Protein AF-R9JWC6-F1 (afdb_monomer)

Secondary structure (DSSP, 8-state):
-HHHHHHHHHHHHHHHTTS----HHHHHHHHHHHHHHHHHHHHT-TTHHHHHHHHHHHHHHHHT-S-HHHHHHHHHHHHHHHHHHHHHHHHHHHHHHTTTTEEEEE-TTSPEEEEESS--EEEEE-TTT--EEEEE-

Foldseek 3Di:
DVVVVVVVVVVVVVLLPLFQAADPVLVVLLVQLVVLCVCCVVVVPPVSNVVSVVSNVVSVVNRNDNPNVVSVVVRVVVCVVVVPVVVVVVVVVVCVVCVQFWDWDADPVRDIDIGGADPAWDFDADPPPRDTDTDGD

pLDDT: mean 85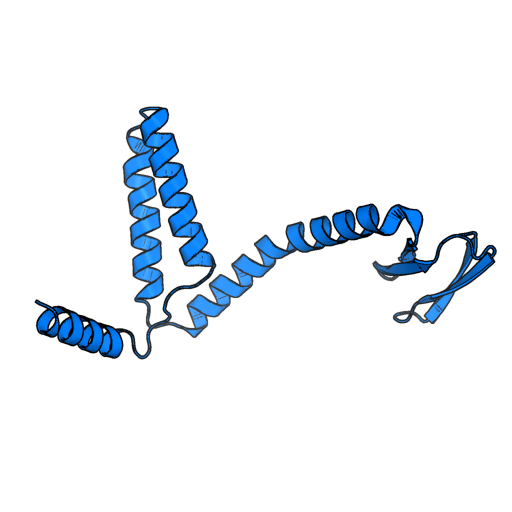.69, std 5.06, range [58.03, 93.56]

Sequence (137 aa):
MRGIFERLKWKMGIWMQGRYGQDRLSVYLYGAALVLLFVGAVLGIGILTPISLVFWICAVFRICSKQIAKREKELAFFEKILNRPTKWITLQKRKWAERKTHCYFKCPCGTVLRVPKGKGEIEITCPKCYNKINRKT

Structure (mmCIF, N/CA/C/O backbone):
data_AF-R9JWC6-F1
#
_entry.id   AF-R9JWC6-F1
#
loop_
_atom_site.group_PDB
_atom_site.id
_atom_site.type_symbol
_atom_site.label_atom_id
_atom_site.label_alt_id
_atom_site.label_comp_id
_atom_site.label_asym_id
_atom_site.label_entity_id
_atom_site.label_seq_id
_atom_site.pdbx_PDB_ins_code
_atom_site.Cartn_x
_atom_site.Cartn_y
_atom_site.Cartn_z
_atom_site.occupancy
_atom_site.B_iso_or_equiv
_atom_site.auth_seq_id
_atom_site.auth_comp_id
_atom_site.auth_asym_id
_atom_site.auth_atom_id
_atom_site.pdbx_PDB_model_num
ATOM 1 N N . MET A 1 1 ? -3.814 -20.809 -37.339 1.00 58.03 1 MET A N 1
ATOM 2 C CA . MET A 1 1 ? -3.351 -19.706 -36.458 1.00 58.03 1 MET A CA 1
ATOM 3 C C . MET A 1 1 ? -2.988 -20.118 -35.019 1.00 58.03 1 MET A C 1
ATOM 5 O O . MET A 1 1 ? -2.133 -19.458 -34.444 1.00 58.03 1 MET A O 1
ATOM 9 N N . ARG A 1 2 ? -3.539 -21.199 -34.431 1.00 63.97 2 ARG A N 1
ATOM 10 C CA . ARG A 1 2 ? -3.272 -21.587 -33.020 1.00 63.97 2 ARG A CA 1
ATOM 11 C C . ARG A 1 2 ? -1.799 -21.927 -32.699 1.00 63.97 2 ARG A C 1
ATOM 13 O O . ARG A 1 2 ? -1.279 -21.464 -31.692 1.00 63.97 2 ARG A O 1
ATOM 20 N N . GLY A 1 3 ? -1.080 -22.608 -33.598 1.00 76.31 3 GLY A N 1
ATOM 21 C CA . GLY A 1 3 ? 0.305 -23.042 -33.333 1.00 76.31 3 GLY A CA 1
ATOM 22 C C . GLY A 1 3 ? 1.374 -21.935 -33.278 1.00 76.31 3 GLY A C 1
ATOM 23 O O . GLY A 1 3 ? 2.407 -22.112 -32.638 1.00 76.31 3 GLY A O 1
ATOM 24 N N . ILE A 1 4 ? 1.159 -20.777 -33.920 1.00 83.00 4 ILE A N 1
ATOM 25 C CA . ILE A 1 4 ? 2.110 -19.646 -33.845 1.00 83.00 4 ILE A CA 1
ATOM 26 C C . ILE A 1 4 ? 1.989 -18.953 -32.486 1.00 83.00 4 ILE A C 1
ATOM 28 O O . ILE A 1 4 ? 3.001 -18.658 -31.851 1.00 83.00 4 ILE A O 1
ATOM 32 N N . PHE A 1 5 ? 0.754 -18.753 -32.023 1.00 80.75 5 PHE A N 1
ATOM 33 C CA . PHE A 1 5 ? 0.472 -18.142 -30.729 1.00 80.75 5 PHE A CA 1
ATOM 34 C C . PHE A 1 5 ? 1.016 -18.984 -29.569 1.00 80.75 5 PHE A C 1
ATOM 36 O O . PHE A 1 5 ? 1.640 -18.446 -28.659 1.00 80.75 5 PHE A O 1
ATOM 43 N N . GLU A 1 6 ? 0.866 -20.308 -29.629 1.00 85.31 6 GLU A N 1
ATOM 44 C CA . GLU A 1 6 ? 1.397 -21.211 -28.600 1.00 85.31 6 GLU A CA 1
ATOM 45 C C . GLU A 1 6 ? 2.927 -21.205 -28.539 1.00 85.31 6 GLU A C 1
ATOM 47 O O . GLU A 1 6 ? 3.500 -21.100 -27.453 1.00 85.31 6 GLU A O 1
ATOM 52 N N . ARG A 1 7 ? 3.605 -21.216 -29.695 1.00 85.94 7 ARG A N 1
ATOM 53 C CA . ARG A 1 7 ? 5.070 -21.079 -29.747 1.00 85.94 7 ARG A CA 1
ATOM 54 C C . ARG A 1 7 ? 5.545 -19.740 -29.195 1.00 85.94 7 ARG A C 1
ATOM 56 O O . ARG A 1 7 ? 6.543 -19.702 -28.477 1.00 85.94 7 ARG A O 1
ATOM 63 N N . LEU A 1 8 ? 4.844 -18.651 -29.511 1.00 86.12 8 LEU A N 1
ATOM 64 C CA . LEU A 1 8 ? 5.169 -17.327 -28.985 1.00 86.12 8 LEU A CA 1
ATOM 65 C C . LEU A 1 8 ? 4.979 -17.283 -27.465 1.00 86.12 8 LEU A C 1
ATOM 67 O O . LEU A 1 8 ? 5.888 -16.866 -26.754 1.00 86.12 8 LEU A O 1
ATOM 71 N N . LYS A 1 9 ? 3.851 -17.794 -26.960 1.00 86.50 9 LYS A N 1
ATOM 72 C CA . LYS A 1 9 ? 3.561 -17.891 -25.524 1.00 86.50 9 LYS A CA 1
ATOM 73 C C . LYS A 1 9 ? 4.626 -18.699 -24.781 1.00 86.50 9 LYS A C 1
ATOM 75 O O . LYS A 1 9 ? 5.079 -18.272 -23.723 1.00 86.50 9 LYS A O 1
ATOM 80 N N . TRP A 1 10 ? 5.059 -19.828 -25.337 1.00 86.19 10 TRP A N 1
ATOM 81 C CA . TRP A 1 10 ? 6.109 -20.661 -24.747 1.00 86.19 10 TRP A CA 1
ATOM 82 C C . TRP A 1 10 ? 7.467 -19.944 -24.707 1.00 86.19 10 TRP A C 1
ATOM 84 O O . TRP A 1 10 ? 8.100 -19.882 -23.653 1.00 86.19 10 TRP A O 1
ATOM 94 N N . LYS A 1 11 ? 7.874 -19.305 -25.814 1.00 86.56 11 LYS A N 1
ATOM 95 C CA . LYS A 1 11 ? 9.104 -18.491 -25.871 1.00 86.56 11 LYS A CA 1
ATOM 96 C C . LYS A 1 11 ? 9.068 -17.314 -24.893 1.00 86.56 11 LYS A C 1
ATOM 98 O O . LYS A 1 11 ? 10.058 -17.051 -24.214 1.00 86.56 11 LYS A O 1
ATOM 103 N N . MET A 1 12 ? 7.928 -16.630 -24.787 1.00 82.69 12 MET A N 1
ATOM 104 C CA . MET A 1 12 ? 7.720 -15.561 -23.807 1.00 82.69 12 MET A CA 1
ATOM 105 C C . MET A 1 12 ? 7.775 -16.095 -22.373 1.00 82.69 12 MET A C 1
ATOM 107 O O . MET A 1 12 ? 8.367 -15.449 -21.516 1.00 82.69 12 MET A O 1
ATOM 111 N N . GLY A 1 13 ? 7.217 -17.280 -22.113 1.00 83.31 13 GLY A N 1
ATOM 112 C CA . GLY A 1 13 ? 7.274 -17.941 -20.810 1.00 83.31 13 GLY A CA 1
ATOM 113 C C . GLY A 1 13 ? 8.705 -18.233 -20.365 1.00 83.31 13 GLY A C 1
ATOM 114 O O . GLY A 1 13 ? 9.069 -17.877 -19.250 1.00 83.31 13 GLY A O 1
ATOM 115 N N . ILE A 1 14 ? 9.536 -18.791 -21.251 1.00 86.88 14 ILE A N 1
ATOM 116 C CA . ILE A 1 14 ? 10.968 -19.023 -20.986 1.00 86.88 14 ILE A CA 1
ATOM 117 C C . ILE A 1 14 ? 11.693 -17.707 -20.734 1.00 86.88 14 ILE A C 1
ATOM 119 O O . ILE A 1 14 ? 12.473 -17.594 -19.795 1.00 86.88 14 ILE A O 1
ATOM 123 N N . TRP A 1 15 ? 11.411 -16.680 -21.533 1.00 84.12 15 TRP A N 1
ATOM 124 C CA . TRP A 1 15 ? 12.002 -15.367 -21.314 1.00 84.12 15 TRP A CA 1
ATOM 125 C C . TRP A 1 15 ? 11.564 -14.766 -19.971 1.00 84.12 15 TRP A C 1
ATOM 127 O O . TRP A 1 15 ? 12.364 -14.141 -19.293 1.00 84.12 15 TRP A O 1
ATOM 137 N N . MET A 1 16 ? 10.338 -14.985 -19.511 1.00 82.44 16 MET A N 1
ATOM 138 C CA . MET A 1 16 ? 9.892 -14.496 -18.202 1.00 82.44 16 MET A CA 1
ATOM 139 C C . MET A 1 16 ? 10.496 -15.257 -17.009 1.00 82.44 16 MET A C 1
ATOM 141 O O . MET A 1 16 ? 10.413 -14.760 -15.884 1.00 82.44 16 MET A O 1
ATOM 145 N N . GLN A 1 17 ? 11.142 -16.410 -17.218 1.00 81.25 17 GLN A N 1
ATOM 146 C CA . GLN A 1 17 ? 11.804 -17.146 -16.137 1.00 81.25 17 GLN A CA 1
ATOM 147 C C . GLN A 1 17 ? 12.954 -16.317 -15.540 1.00 81.25 17 GLN A C 1
ATOM 149 O O . GLN A 1 17 ? 13.802 -15.777 -16.252 1.00 81.25 17 GLN A O 1
ATOM 154 N N . GLY A 1 18 ? 12.960 -16.181 -14.211 1.00 79.06 18 GLY A N 1
ATOM 155 C CA . GLY A 1 18 ? 13.957 -15.391 -13.479 1.00 79.06 18 GLY A CA 1
ATOM 156 C C . GLY A 1 18 ? 13.762 -13.868 -13.540 1.00 79.06 18 GLY A C 1
ATOM 157 O O . GLY A 1 18 ? 14.653 -13.125 -13.126 1.00 79.06 18 GLY A O 1
ATOM 158 N N . ARG A 1 19 ? 12.623 -13.380 -14.050 1.00 84.38 19 ARG A N 1
ATOM 159 C CA . ARG A 1 19 ? 12.207 -11.968 -13.965 1.00 84.38 19 ARG A CA 1
ATOM 160 C C . ARG A 1 19 ? 11.142 -11.785 -12.886 1.00 84.38 19 ARG A C 1
ATOM 162 O O . ARG A 1 19 ? 10.504 -12.744 -12.469 1.00 84.38 19 ARG A O 1
ATOM 169 N N . TYR A 1 20 ? 10.962 -10.546 -12.433 1.00 81.50 20 TYR A N 1
ATOM 170 C CA . TYR A 1 20 ? 10.090 -10.242 -11.298 1.00 81.50 20 TYR A CA 1
ATOM 171 C C . TYR A 1 20 ? 8.602 -10.532 -11.557 1.00 81.50 20 TYR A C 1
ATOM 173 O O . TYR A 1 20 ? 7.926 -11.085 -10.695 1.00 81.50 20 TYR A O 1
ATOM 181 N N . GLY A 1 21 ? 8.094 -10.199 -12.748 1.00 84.94 21 GLY A N 1
ATOM 182 C CA . GLY A 1 21 ? 6.673 -10.367 -13.059 1.00 84.94 21 GLY A CA 1
ATOM 183 C C . GLY A 1 21 ? 5.798 -9.210 -12.560 1.00 84.94 21 GLY A C 1
ATOM 184 O O . GLY A 1 21 ? 6.287 -8.123 -12.254 1.00 84.94 21 GLY A O 1
ATOM 185 N N . GLN A 1 22 ? 4.480 -9.429 -12.549 1.00 83.62 22 GLN A N 1
ATOM 186 C CA . GLN A 1 22 ? 3.485 -8.413 -12.197 1.00 83.62 22 GLN A CA 1
ATOM 187 C C . GLN A 1 22 ? 3.233 -8.372 -10.683 1.00 83.62 22 GLN A C 1
ATOM 189 O O . GLN A 1 22 ? 2.918 -9.391 -10.074 1.00 83.62 22 GLN A O 1
ATOM 194 N N . ASP A 1 23 ? 3.294 -7.178 -10.090 1.00 86.81 23 ASP A N 1
ATOM 195 C CA . ASP A 1 23 ? 3.039 -6.924 -8.668 1.00 86.81 23 ASP A CA 1
ATOM 196 C C . ASP A 1 23 ? 1.915 -5.899 -8.436 1.00 86.81 23 ASP A C 1
ATOM 198 O O . ASP A 1 23 ? 1.444 -5.228 -9.359 1.00 86.81 23 ASP A O 1
ATOM 202 N N . ARG A 1 24 ? 1.486 -5.747 -7.171 1.00 85.88 24 ARG A N 1
ATOM 203 C CA . ARG A 1 24 ? 0.453 -4.767 -6.789 1.00 85.88 24 ARG A CA 1
ATOM 204 C C . ARG A 1 24 ? 0.846 -3.344 -7.180 1.00 85.88 24 ARG A C 1
ATOM 206 O O . ARG A 1 24 ? -0.005 -2.612 -7.670 1.00 85.88 24 ARG A O 1
ATOM 213 N N . LEU A 1 25 ? 2.114 -2.960 -7.014 1.00 87.94 25 LEU A N 1
ATOM 214 C CA . LEU A 1 25 ? 2.595 -1.632 -7.405 1.00 87.94 25 LEU A CA 1
ATOM 215 C C . LEU A 1 25 ? 2.451 -1.396 -8.916 1.00 87.94 25 LEU A C 1
ATOM 217 O O . LEU A 1 25 ? 1.972 -0.337 -9.307 1.00 87.94 25 LEU A O 1
ATOM 221 N N . SER A 1 26 ? 2.779 -2.377 -9.764 1.00 89.38 26 SER A N 1
ATOM 222 C CA . SER A 1 26 ? 2.566 -2.262 -11.214 1.00 89.38 26 SER A CA 1
ATOM 223 C C . SER A 1 26 ? 1.087 -2.115 -11.561 1.00 89.38 26 SER A C 1
ATOM 225 O O . SER A 1 26 ? 0.749 -1.294 -12.406 1.00 89.38 26 SER A O 1
ATOM 227 N N . VAL A 1 27 ? 0.186 -2.821 -10.868 1.00 89.75 27 VAL A N 1
ATOM 228 C CA . VAL A 1 27 ? -1.267 -2.634 -11.045 1.00 89.75 27 VAL A CA 1
ATOM 229 C C . VAL A 1 27 ? -1.693 -1.203 -10.695 1.00 89.75 27 VAL A C 1
ATOM 231 O O . VAL A 1 27 ? -2.458 -0.602 -11.447 1.00 89.75 27 VAL A O 1
ATOM 234 N N . TYR A 1 28 ? -1.168 -0.619 -9.612 1.00 91.38 28 TYR A N 1
ATOM 235 C CA . TYR A 1 28 ? -1.430 0.788 -9.281 1.00 91.38 28 TYR A CA 1
ATOM 236 C C . TYR A 1 28 ? -0.868 1.754 -10.326 1.00 91.38 28 TYR A C 1
ATOM 238 O O . TYR A 1 28 ? -1.541 2.725 -10.654 1.00 91.38 28 TYR A O 1
ATOM 246 N N . LEU A 1 29 ? 0.323 1.492 -10.875 1.00 90.44 29 LEU A N 1
ATOM 247 C CA . LEU A 1 29 ? 0.905 2.309 -11.946 1.00 90.44 29 LEU A CA 1
ATOM 248 C C . LEU A 1 29 ? 0.061 2.245 -13.225 1.00 90.44 29 LEU A C 1
ATOM 250 O O . LEU A 1 29 ? -0.195 3.282 -13.829 1.00 90.44 29 LEU A O 1
ATOM 254 N N . TYR A 1 30 ? -0.432 1.062 -13.604 1.00 92.12 30 TYR A N 1
ATOM 255 C CA . TYR A 1 30 ? -1.350 0.917 -14.734 1.00 92.12 30 TYR A CA 1
ATOM 256 C C . TYR A 1 30 ? -2.690 1.613 -14.487 1.00 92.12 30 TYR A C 1
ATOM 258 O O . TYR A 1 30 ? -3.191 2.303 -15.372 1.00 92.12 30 TYR A O 1
ATOM 266 N N . GLY A 1 31 ? -3.249 1.484 -13.281 1.00 92.44 31 GLY A N 1
ATOM 267 C CA . GLY A 1 31 ? -4.465 2.195 -12.889 1.00 92.44 31 GLY A CA 1
ATOM 268 C C . GLY A 1 31 ? -4.282 3.713 -12.926 1.00 92.44 31 GLY A C 1
ATOM 269 O O . GLY A 1 31 ? -5.118 4.414 -13.486 1.00 92.44 31 GLY A O 1
ATOM 270 N N . ALA A 1 32 ? -3.164 4.222 -12.401 1.00 91.94 32 ALA A N 1
ATOM 271 C CA . ALA A 1 32 ? -2.821 5.639 -12.458 1.00 91.94 32 ALA A CA 1
ATOM 272 C C . ALA A 1 32 ? -2.670 6.115 -13.908 1.00 91.94 32 ALA A C 1
ATOM 274 O O . ALA A 1 32 ? -3.266 7.122 -14.273 1.00 91.94 32 ALA A O 1
ATOM 275 N N . ALA A 1 33 ? -1.951 5.368 -14.752 1.00 92.19 33 ALA A N 1
ATOM 276 C CA . ALA A 1 33 ? -1.824 5.680 -16.174 1.00 92.19 33 ALA A CA 1
ATOM 277 C C . ALA A 1 33 ? -3.201 5.775 -16.852 1.00 92.19 33 ALA A C 1
ATOM 279 O O . ALA A 1 33 ? -3.476 6.755 -17.543 1.00 92.19 33 ALA A O 1
ATOM 280 N N . LEU A 1 34 ? -4.093 4.813 -16.604 1.00 93.31 34 LEU A N 1
ATOM 281 C CA . LEU A 1 34 ? -5.446 4.806 -17.165 1.00 93.31 34 LEU A CA 1
ATOM 282 C C . LEU A 1 34 ? -6.272 6.010 -16.694 1.00 93.31 34 LEU A C 1
ATOM 284 O O . LEU A 1 34 ? -6.920 6.661 -17.510 1.00 93.31 34 LEU A O 1
ATOM 288 N N . VAL A 1 35 ? -6.218 6.349 -15.404 1.00 93.56 35 VAL A N 1
ATOM 289 C CA . VAL A 1 35 ? -6.915 7.525 -14.860 1.00 93.56 35 VAL A CA 1
ATOM 290 C C . VAL A 1 35 ? -6.361 8.815 -15.461 1.00 93.56 35 VAL A C 1
ATOM 292 O O . VAL A 1 35 ? -7.141 9.656 -15.895 1.00 93.56 35 VAL A O 1
ATOM 295 N N . LEU A 1 36 ? -5.037 8.970 -15.545 1.00 90.25 36 LEU A N 1
ATOM 296 C CA . LEU A 1 36 ? -4.414 10.149 -16.156 1.00 90.25 36 LEU A CA 1
ATOM 297 C C . LEU A 1 36 ? -4.772 10.274 -17.638 1.00 90.25 36 LEU A C 1
ATOM 299 O O . LEU A 1 36 ? -5.012 11.380 -18.111 1.00 90.25 36 LEU A O 1
ATOM 303 N N . LEU A 1 37 ? -4.831 9.151 -18.355 1.00 91.06 37 LEU A N 1
ATOM 304 C CA . LEU A 1 37 ? -5.247 9.118 -19.753 1.00 91.06 37 LEU A CA 1
ATOM 305 C C . LEU A 1 37 ? -6.704 9.576 -19.898 1.00 91.06 37 LEU A C 1
ATOM 307 O O . LEU A 1 37 ? -6.993 10.436 -20.723 1.00 91.06 37 LEU A O 1
ATOM 311 N N . PHE A 1 38 ? -7.604 9.048 -19.065 1.00 91.75 38 PHE A N 1
ATOM 312 C CA . PHE A 1 38 ? -9.018 9.417 -19.074 1.00 91.75 38 PHE A CA 1
ATOM 313 C C . PHE A 1 38 ? -9.223 10.897 -18.728 1.00 91.75 38 PHE A C 1
ATOM 315 O O . PHE A 1 38 ? -9.908 11.616 -19.448 1.00 91.75 38 PHE A O 1
ATOM 322 N N . VAL A 1 39 ? -8.578 11.379 -17.665 1.00 91.19 39 VAL A N 1
ATOM 323 C CA . VAL A 1 39 ? -8.654 12.784 -17.240 1.00 91.19 39 VAL A CA 1
ATOM 324 C C . VAL A 1 39 ? -8.047 13.712 -18.292 1.00 91.19 39 VAL A C 1
ATOM 326 O O . VAL A 1 39 ? -8.635 14.743 -18.602 1.00 91.19 39 VAL A O 1
ATOM 329 N N . GLY A 1 40 ? -6.909 13.339 -18.883 1.00 89.94 40 GLY A N 1
ATOM 330 C CA . GLY A 1 40 ? -6.285 14.090 -19.972 1.00 89.94 40 GLY A CA 1
ATOM 331 C C . GLY A 1 40 ? -7.171 14.179 -21.211 1.00 89.94 40 GLY A C 1
ATOM 332 O O . GLY A 1 40 ? -7.262 15.248 -21.809 1.00 89.94 40 GLY A O 1
ATOM 333 N N . ALA A 1 41 ? -7.869 13.094 -21.550 1.00 87.50 41 ALA A N 1
ATOM 334 C CA . ALA A 1 41 ? -8.815 13.067 -22.660 1.00 87.50 41 ALA A CA 1
ATOM 335 C C . ALA A 1 41 ? -10.055 13.936 -22.393 1.00 87.50 41 ALA A C 1
ATOM 337 O O . ALA A 1 41 ? -10.474 14.676 -23.276 1.00 87.50 41 ALA A O 1
ATOM 338 N N . VAL A 1 42 ? -10.617 13.886 -21.179 1.00 90.19 42 VAL A N 1
ATOM 339 C CA . VAL A 1 42 ? -11.819 14.659 -20.812 1.00 90.19 42 VAL A CA 1
ATOM 340 C C . VAL A 1 42 ? -11.520 16.154 -20.663 1.00 90.19 42 VAL A C 1
ATOM 342 O O . VAL A 1 42 ? -12.314 16.980 -21.099 1.00 90.19 42 VAL A O 1
ATOM 345 N N . LEU A 1 43 ? -10.387 16.518 -20.056 1.00 88.81 43 LEU A N 1
ATOM 346 C CA . LEU A 1 43 ? -10.008 17.917 -19.815 1.00 88.81 43 LEU A CA 1
ATOM 347 C C . LEU A 1 43 ? -9.245 18.556 -20.987 1.00 88.81 43 LEU A C 1
ATOM 349 O O . LEU A 1 43 ? -8.944 19.745 -20.932 1.00 88.81 43 LEU A O 1
ATOM 353 N N . GLY A 1 44 ? -8.881 17.787 -22.018 1.00 84.56 44 GLY A N 1
ATOM 354 C CA . GLY A 1 44 ? -8.126 18.280 -23.177 1.00 84.56 44 GLY A CA 1
ATOM 355 C C . GLY A 1 44 ? -6.688 18.720 -22.866 1.00 84.56 44 GLY A C 1
ATOM 356 O O . GLY A 1 44 ? -6.058 19.406 -23.669 1.00 84.56 44 GLY A O 1
ATOM 357 N N . ILE A 1 45 ? -6.138 18.344 -21.706 1.00 84.81 45 ILE A N 1
ATOM 358 C CA . ILE A 1 45 ? -4.781 18.726 -21.297 1.00 84.81 45 ILE A CA 1
ATOM 359 C C . ILE A 1 45 ? -3.789 17.753 -21.940 1.00 84.81 45 ILE A C 1
ATOM 361 O O . ILE A 1 45 ? -3.502 16.680 -21.401 1.00 84.81 45 ILE A O 1
ATOM 365 N N . GLY A 1 46 ? -3.221 18.153 -23.079 1.00 83.44 46 GLY A N 1
ATOM 366 C CA . GLY A 1 46 ? -2.283 17.331 -23.854 1.00 83.44 46 GLY A CA 1
ATOM 367 C C . GLY A 1 46 ? -1.073 16.827 -23.056 1.00 83.44 46 GLY A C 1
ATOM 368 O O . GLY A 1 46 ? -0.582 15.738 -23.330 1.00 83.44 46 GLY A O 1
ATOM 369 N N . ILE A 1 47 ? -0.649 17.543 -22.009 1.00 86.69 47 ILE A N 1
ATOM 370 C CA . ILE A 1 47 ? 0.507 17.194 -21.160 1.00 86.69 47 ILE A CA 1
ATOM 371 C C . ILE A 1 47 ? 0.254 15.937 -20.302 1.00 86.69 47 ILE A C 1
ATOM 373 O O . ILE A 1 47 ? 1.195 15.222 -19.962 1.00 86.69 47 ILE A O 1
ATOM 377 N N . LEU A 1 48 ? -1.001 15.604 -19.978 1.00 85.75 48 LEU A N 1
ATOM 378 C CA . LEU A 1 48 ? -1.318 14.415 -19.171 1.00 85.75 48 LEU A CA 1
ATOM 379 C C . LEU A 1 48 ? -1.105 13.101 -19.939 1.00 85.75 48 LEU A C 1
ATOM 381 O O . LEU A 1 48 ? -0.792 12.073 -19.334 1.00 85.75 48 LEU A O 1
ATOM 385 N N . THR A 1 49 ? -1.223 13.132 -21.268 1.00 85.56 49 THR A N 1
ATOM 386 C CA . THR A 1 49 ? -1.050 11.944 -22.118 1.00 85.56 49 THR A CA 1
ATOM 387 C C . THR A 1 49 ? 0.387 11.397 -22.151 1.00 85.56 49 THR A C 1
ATOM 389 O O . THR A 1 49 ? 0.545 10.203 -21.878 1.00 85.56 49 THR A O 1
ATOM 392 N N . PRO A 1 50 ? 1.460 12.193 -22.370 1.00 89.31 50 PRO A N 1
ATOM 393 C CA . PRO A 1 50 ? 2.823 11.677 -22.280 1.00 89.31 50 PRO A CA 1
ATOM 394 C C . PRO A 1 50 ? 3.170 11.239 -20.855 1.00 89.31 50 PRO A C 1
ATOM 396 O O . PRO A 1 50 ? 3.863 10.239 -20.688 1.00 89.31 50 PRO A O 1
ATOM 399 N N . ILE A 1 51 ? 2.648 11.911 -19.821 1.00 90.06 51 ILE A N 1
ATOM 400 C CA . ILE A 1 51 ? 2.859 11.495 -18.426 1.00 90.06 51 ILE A CA 1
ATOM 401 C C . ILE A 1 51 ? 2.279 10.094 -18.198 1.00 90.06 51 ILE A C 1
ATOM 403 O O . ILE A 1 51 ? 2.976 9.225 -17.679 1.00 90.06 51 ILE A O 1
ATOM 407 N N . SER A 1 52 ? 1.041 9.840 -18.632 1.00 89.56 52 SER A N 1
ATOM 408 C CA . SER A 1 52 ? 0.427 8.506 -18.559 1.00 89.56 52 SER A CA 1
ATOM 409 C C . SER A 1 52 ? 1.292 7.438 -19.241 1.00 89.56 52 SER A C 1
ATOM 411 O O . SER A 1 52 ? 1.540 6.372 -18.669 1.00 89.56 52 SER A O 1
ATOM 413 N N . LEU A 1 53 ? 1.838 7.752 -20.419 1.00 90.25 53 LEU A N 1
ATOM 414 C CA . LEU A 1 53 ? 2.725 6.858 -21.158 1.00 90.25 53 LEU A CA 1
ATOM 415 C C . LEU A 1 53 ? 4.015 6.549 -20.380 1.00 90.25 53 LEU A C 1
ATOM 417 O O . LEU A 1 53 ? 4.437 5.393 -20.340 1.00 90.25 53 LEU A O 1
ATOM 421 N N . VAL A 1 54 ? 4.599 7.534 -19.687 1.00 92.88 54 VAL A N 1
ATOM 422 C CA . VAL A 1 54 ? 5.747 7.306 -18.792 1.00 92.88 54 VAL A CA 1
ATOM 423 C C . VAL A 1 54 ? 5.390 6.331 -17.670 1.00 92.88 54 VAL A C 1
ATOM 425 O O . VAL A 1 54 ? 6.146 5.389 -17.430 1.00 92.88 54 VAL A O 1
ATOM 428 N N . PHE A 1 55 ? 4.236 6.496 -17.014 1.00 90.56 55 PHE A N 1
ATOM 429 C CA . PHE A 1 55 ? 3.775 5.561 -15.978 1.00 90.56 55 PHE A CA 1
ATOM 430 C C . PHE A 1 55 ? 3.612 4.137 -16.526 1.00 90.56 55 PHE A C 1
ATOM 432 O O . PHE A 1 55 ? 4.020 3.168 -15.878 1.00 90.56 55 PHE A O 1
ATOM 439 N N . TRP A 1 56 ? 3.080 4.014 -17.742 1.00 90.81 56 TRP A N 1
ATOM 440 C CA . TRP A 1 56 ? 2.878 2.735 -18.415 1.00 90.81 56 TRP A CA 1
ATOM 441 C C . TRP A 1 56 ? 4.206 2.043 -18.759 1.00 90.81 56 TRP A C 1
ATOM 443 O O . TRP A 1 56 ? 4.405 0.872 -18.424 1.00 90.81 56 TRP A O 1
ATOM 453 N N . ILE A 1 57 ? 5.161 2.777 -19.342 1.00 92.12 57 ILE A N 1
ATOM 454 C CA . ILE A 1 57 ? 6.509 2.273 -19.653 1.00 92.12 57 ILE A CA 1
ATOM 455 C C . ILE A 1 57 ? 7.253 1.879 -18.373 1.00 92.12 57 ILE A C 1
ATOM 457 O O . ILE A 1 57 ? 7.867 0.813 -18.322 1.00 92.12 57 ILE A O 1
ATOM 461 N N . CYS A 1 58 ? 7.168 2.692 -17.316 1.00 90.75 58 CYS A N 1
ATOM 462 C CA . CYS A 1 58 ? 7.783 2.381 -16.026 1.00 90.75 58 CYS A CA 1
ATOM 463 C C . CYS A 1 58 ? 7.262 1.059 -15.441 1.00 90.75 58 CYS A C 1
ATOM 465 O O . CYS A 1 58 ? 8.050 0.270 -14.912 1.00 90.75 58 CYS A O 1
ATOM 467 N N . ALA A 1 59 ? 5.956 0.794 -15.556 1.00 90.06 59 ALA A N 1
ATOM 468 C CA . ALA A 1 59 ? 5.351 -0.456 -15.100 1.00 90.06 59 ALA A CA 1
ATOM 469 C C . ALA A 1 59 ? 5.868 -1.666 -15.900 1.00 90.06 59 ALA A C 1
ATOM 471 O O . ALA A 1 59 ? 6.293 -2.660 -15.310 1.00 90.06 59 ALA A O 1
ATOM 472 N N . VAL A 1 60 ? 5.947 -1.557 -17.231 1.00 88.81 60 VAL A N 1
ATOM 473 C CA . VAL A 1 60 ? 6.506 -2.620 -18.089 1.00 88.81 60 VAL A CA 1
ATOM 474 C C . VAL A 1 60 ? 7.986 -2.870 -17.773 1.00 88.81 60 VAL A C 1
ATOM 476 O O . VAL A 1 60 ? 8.414 -4.017 -17.632 1.00 88.81 60 VAL A O 1
ATOM 479 N N . PHE A 1 61 ? 8.777 -1.810 -17.594 1.00 89.38 61 PHE A N 1
ATOM 480 C CA . PHE A 1 61 ? 10.190 -1.930 -17.235 1.00 89.38 61 PHE A CA 1
ATOM 481 C C . PHE A 1 61 ? 10.393 -2.608 -15.869 1.00 89.38 61 PHE A C 1
ATOM 483 O O . PHE A 1 61 ? 11.328 -3.396 -15.700 1.00 89.38 61 PHE A O 1
ATOM 490 N N . ARG A 1 62 ? 9.502 -2.358 -14.895 1.00 88.88 62 ARG A N 1
ATOM 491 C CA . ARG A 1 62 ? 9.493 -3.059 -13.596 1.00 88.88 62 ARG A CA 1
ATOM 492 C C . ARG A 1 62 ? 9.315 -4.563 -13.767 1.00 88.88 62 ARG A C 1
ATOM 494 O O . ARG A 1 62 ? 10.101 -5.318 -13.198 1.00 88.88 62 ARG A O 1
ATOM 501 N N . ILE A 1 63 ? 8.325 -4.976 -14.557 1.00 86.06 63 ILE A N 1
ATOM 502 C CA . ILE A 1 63 ? 7.988 -6.389 -14.788 1.00 86.06 63 ILE A CA 1
ATOM 503 C C . ILE A 1 63 ? 9.170 -7.135 -15.418 1.00 86.06 63 ILE A C 1
ATOM 505 O O . ILE A 1 63 ? 9.490 -8.261 -15.031 1.00 86.06 63 ILE A O 1
ATOM 509 N N . CYS A 1 64 ? 9.861 -6.476 -16.347 1.00 84.88 64 CYS A N 1
ATOM 510 C CA . CYS A 1 64 ? 11.010 -7.024 -17.064 1.00 84.88 64 CYS A CA 1
ATOM 511 C C . CYS A 1 64 ? 12.325 -7.009 -16.259 1.00 84.88 64 CYS A C 1
ATOM 513 O O . CYS A 1 64 ? 13.343 -7.517 -16.742 1.00 84.88 64 CYS A O 1
ATOM 515 N N . SER A 1 65 ? 12.334 -6.428 -15.054 1.0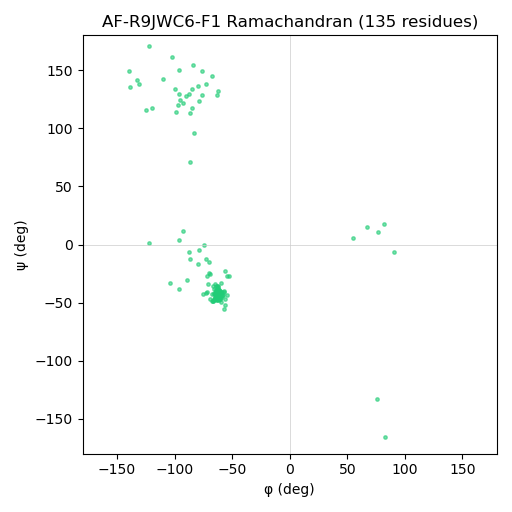0 87.69 65 SER A N 1
ATOM 516 C CA . SER A 1 65 ? 13.534 -6.276 -14.230 1.00 87.69 65 SER A CA 1
ATOM 517 C C . SER A 1 65 ? 13.993 -7.612 -13.629 1.00 87.69 65 SER A C 1
ATOM 519 O O . SER A 1 65 ? 13.188 -8.396 -13.126 1.00 87.69 65 SER A O 1
ATOM 521 N N . LYS A 1 66 ? 15.312 -7.851 -13.638 1.00 84.44 66 LYS A N 1
ATOM 522 C CA . LYS A 1 66 ? 15.948 -9.045 -13.043 1.00 84.44 66 LYS A CA 1
ATOM 523 C C . LYS A 1 66 ? 16.281 -8.889 -11.549 1.00 84.44 66 LYS A C 1
ATOM 525 O O . LYS A 1 66 ? 16.607 -9.864 -10.886 1.00 84.44 66 LYS A O 1
ATOM 530 N N . GLN A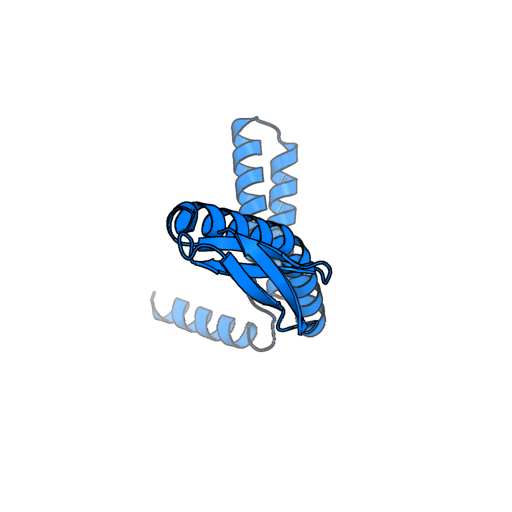 1 67 ? 16.217 -7.673 -10.997 1.00 86.94 67 GLN A N 1
ATOM 531 C CA . GLN A 1 67 ? 16.596 -7.395 -9.603 1.00 86.94 67 GLN A CA 1
ATOM 532 C C . GLN A 1 67 ? 15.428 -7.624 -8.628 1.00 86.94 67 GLN A C 1
ATOM 534 O O . GLN A 1 67 ? 14.887 -6.673 -8.063 1.00 86.94 67 GLN A O 1
ATOM 539 N N . ILE A 1 68 ? 15.051 -8.885 -8.414 1.00 84.44 68 ILE A N 1
ATOM 540 C CA . ILE A 1 68 ? 13.876 -9.282 -7.612 1.00 84.44 68 ILE A CA 1
ATOM 541 C C . ILE A 1 68 ? 13.933 -8.704 -6.186 1.00 84.44 68 ILE A C 1
ATOM 543 O O . ILE A 1 68 ? 13.031 -7.970 -5.787 1.00 84.44 68 ILE A O 1
ATOM 547 N N . ALA A 1 69 ? 15.042 -8.901 -5.465 1.00 87.88 69 ALA A N 1
ATOM 548 C CA . ALA A 1 69 ? 15.178 -8.458 -4.072 1.00 87.88 69 ALA A CA 1
ATOM 549 C C . ALA A 1 69 ? 15.008 -6.936 -3.879 1.00 87.88 69 ALA A C 1
ATOM 551 O O . ALA A 1 69 ? 14.510 -6.475 -2.851 1.00 87.88 69 ALA A O 1
ATOM 552 N 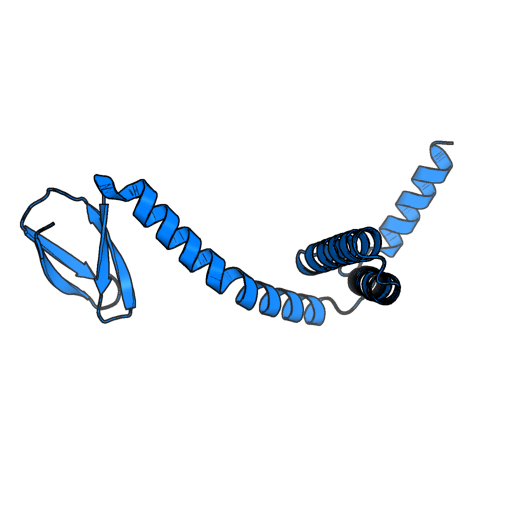N . LYS A 1 70 ? 15.416 -6.122 -4.864 1.00 88.94 70 LYS A N 1
ATOM 553 C CA . LYS A 1 70 ? 15.226 -4.665 -4.808 1.00 88.94 70 LYS A CA 1
ATOM 554 C C . LYS A 1 70 ? 13.757 -4.298 -5.031 1.00 88.94 70 LYS A C 1
ATOM 556 O O . LYS A 1 70 ? 13.218 -3.463 -4.305 1.00 88.94 70 LYS A O 1
ATOM 561 N N . ARG A 1 71 ? 13.094 -4.955 -5.988 1.00 87.56 71 ARG A N 1
ATOM 562 C CA . ARG A 1 71 ? 11.676 -4.724 -6.302 1.00 87.56 71 ARG A CA 1
ATOM 563 C C . ARG A 1 71 ? 10.746 -5.151 -5.173 1.00 87.56 71 ARG A C 1
ATOM 565 O O . ARG A 1 71 ? 9.782 -4.439 -4.903 1.00 87.56 71 ARG A O 1
ATOM 572 N N . GLU A 1 72 ? 11.079 -6.225 -4.463 1.00 87.06 72 GLU A N 1
ATOM 573 C CA . GLU A 1 72 ? 10.361 -6.662 -3.261 1.00 87.06 72 GLU A CA 1
ATOM 574 C C . GLU A 1 72 ? 10.460 -5.646 -2.120 1.00 87.06 72 GLU A C 1
ATOM 576 O O . GLU A 1 72 ? 9.457 -5.353 -1.472 1.00 87.06 72 GLU A O 1
ATOM 581 N N . LYS A 1 73 ? 11.638 -5.044 -1.900 1.00 90.75 73 LYS A N 1
ATOM 582 C CA . LYS A 1 73 ? 11.799 -3.967 -0.907 1.00 90.75 73 LYS A CA 1
ATOM 583 C C . LYS A 1 73 ? 10.950 -2.743 -1.255 1.00 90.75 73 LYS A C 1
ATOM 585 O O . LYS A 1 73 ? 10.293 -2.190 -0.374 1.00 90.75 73 LYS A O 1
ATOM 590 N N . GLU A 1 74 ? 10.936 -2.346 -2.528 1.00 88.94 74 GLU A N 1
ATOM 591 C CA . GLU A 1 74 ? 10.096 -1.249 -3.028 1.00 88.94 74 GLU A CA 1
ATOM 592 C C . GLU A 1 74 ? 8.600 -1.552 -2.829 1.00 88.94 74 GLU A C 1
ATOM 594 O O . GLU A 1 74 ? 7.863 -0.701 -2.328 1.00 88.94 74 GLU A O 1
ATOM 599 N N . LEU A 1 75 ? 8.161 -2.779 -3.136 1.00 90.38 75 LEU A N 1
ATOM 600 C CA . LEU A 1 75 ? 6.781 -3.215 -2.914 1.00 90.38 75 LEU A CA 1
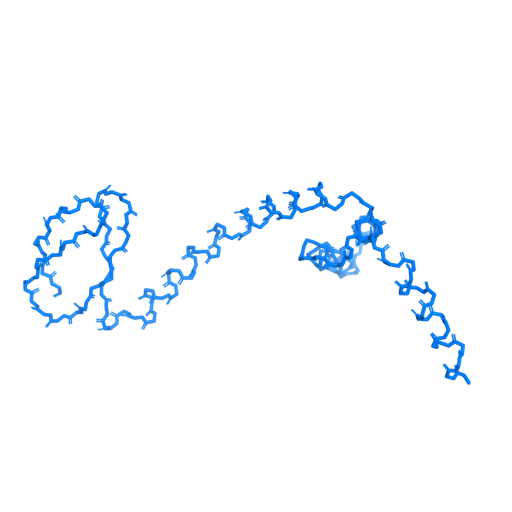ATOM 601 C C . LEU A 1 75 ? 6.423 -3.209 -1.423 1.00 90.38 75 LEU A C 1
ATOM 603 O O . LEU A 1 75 ? 5.392 -2.662 -1.047 1.00 90.38 75 LEU A O 1
ATOM 607 N N . ALA A 1 76 ? 7.280 -3.756 -0.561 1.00 89.19 76 ALA A N 1
ATOM 608 C CA . ALA A 1 76 ? 7.040 -3.795 0.879 1.00 89.19 76 ALA A CA 1
ATOM 609 C C . ALA A 1 76 ? 6.955 -2.386 1.489 1.00 89.19 76 ALA A C 1
ATOM 611 O O . ALA A 1 76 ? 6.156 -2.143 2.396 1.00 89.19 76 ALA A O 1
ATOM 612 N N . PHE A 1 77 ? 7.760 -1.439 1.000 1.00 89.12 77 PHE A N 1
ATOM 613 C CA . PHE A 1 77 ? 7.668 -0.035 1.399 1.00 89.12 77 PHE A CA 1
ATOM 614 C C . PHE A 1 77 ? 6.343 0.592 0.948 1.00 89.12 77 PHE A C 1
ATOM 616 O O . PHE A 1 77 ? 5.637 1.191 1.763 1.00 89.12 77 PHE A O 1
ATOM 623 N N . PHE A 1 78 ? 5.964 0.386 -0.315 1.00 88.75 78 PHE A N 1
ATOM 624 C CA . PHE A 1 78 ? 4.697 0.866 -0.858 1.00 88.75 78 PHE A CA 1
ATOM 625 C C . PHE A 1 78 ? 3.490 0.291 -0.100 1.00 88.75 78 PHE A C 1
ATOM 627 O O . PHE A 1 78 ? 2.605 1.032 0.324 1.00 88.75 78 PHE A O 1
ATOM 634 N N . GLU A 1 79 ? 3.482 -1.013 0.170 1.00 86.94 79 GLU A N 1
ATOM 635 C CA . GLU A 1 79 ? 2.428 -1.664 0.945 1.00 86.94 79 GLU A CA 1
ATOM 636 C C . GLU A 1 79 ? 2.370 -1.164 2.387 1.00 86.94 79 GLU A C 1
ATOM 638 O O . GLU A 1 79 ? 1.282 -1.030 2.942 1.00 86.94 79 GLU A O 1
ATOM 643 N N . LYS A 1 80 ? 3.505 -0.853 3.023 1.00 86.88 80 LYS A N 1
ATOM 644 C CA . LYS A 1 80 ? 3.500 -0.242 4.362 1.00 86.88 80 LYS A CA 1
ATOM 645 C C . LYS A 1 80 ? 2.807 1.118 4.355 1.00 86.88 80 LYS A C 1
ATOM 647 O O . LYS A 1 80 ? 2.060 1.403 5.290 1.00 86.88 80 LYS A O 1
ATOM 652 N N . ILE A 1 81 ? 3.029 1.932 3.323 1.00 85.06 81 ILE A N 1
ATOM 653 C CA . ILE A 1 81 ? 2.362 3.230 3.168 1.00 85.06 81 ILE A CA 1
ATOM 654 C C . ILE A 1 81 ? 0.866 3.022 2.933 1.00 85.06 81 ILE A C 1
ATOM 656 O O . ILE A 1 81 ? 0.047 3.601 3.644 1.00 85.06 81 ILE A O 1
ATOM 660 N N . LEU A 1 82 ? 0.508 2.137 2.002 1.00 83.38 82 LEU A N 1
ATOM 661 C CA . LEU A 1 82 ? -0.878 1.928 1.597 1.00 83.38 82 LEU A CA 1
ATOM 662 C C . LEU A 1 82 ? -1.725 1.222 2.669 1.00 83.38 82 LEU A C 1
ATOM 664 O O . LEU A 1 82 ? -2.904 1.518 2.841 1.00 83.38 82 LEU A O 1
ATOM 668 N N . ASN A 1 83 ? -1.134 0.308 3.443 1.00 77.88 83 ASN A N 1
ATOM 669 C CA . ASN A 1 83 ? -1.851 -0.462 4.462 1.00 77.88 83 ASN A CA 1
ATOM 670 C C . ASN A 1 83 ? -2.086 0.309 5.769 1.00 77.88 83 ASN A C 1
ATOM 672 O O . ASN A 1 83 ? -2.929 -0.106 6.570 1.00 77.88 83 ASN A O 1
ATOM 676 N N . ARG A 1 84 ? -1.369 1.413 6.019 1.00 76.00 84 ARG A N 1
ATOM 677 C CA . ARG A 1 84 ? -1.604 2.268 7.197 1.00 76.00 84 ARG A CA 1
ATOM 678 C C . ARG A 1 84 ? -3.044 2.797 7.265 1.00 76.00 84 ARG A C 1
ATOM 680 O O . ARG A 1 84 ? -3.702 2.519 8.273 1.00 76.00 84 ARG A O 1
ATOM 687 N N . PRO A 1 85 ? -3.576 3.480 6.234 1.00 75.88 85 PRO A N 1
ATOM 688 C CA . PRO A 1 85 ? -4.964 3.936 6.247 1.00 75.88 85 PRO A CA 1
ATOM 689 C C . PRO A 1 85 ? -5.954 2.763 6.226 1.00 75.88 85 PRO A C 1
ATOM 691 O O . PRO A 1 85 ? -6.938 2.780 6.964 1.00 75.88 85 PRO A O 1
ATOM 694 N N . THR A 1 86 ? -5.668 1.692 5.480 1.00 77.81 86 THR A N 1
ATOM 695 C CA . THR A 1 86 ? -6.562 0.525 5.368 1.00 77.81 86 THR A CA 1
ATOM 696 C C . THR A 1 86 ? -6.820 -0.153 6.711 1.00 77.81 86 THR A C 1
ATOM 698 O O . THR A 1 86 ? -7.962 -0.508 7.012 1.00 77.81 86 THR A O 1
ATOM 701 N N . LYS A 1 87 ? -5.796 -0.303 7.562 1.00 81.06 87 LYS A N 1
ATOM 702 C CA . LYS A 1 87 ? -5.956 -0.890 8.905 1.00 81.06 87 LYS A CA 1
ATOM 703 C C . LYS A 1 87 ? -6.859 -0.043 9.797 1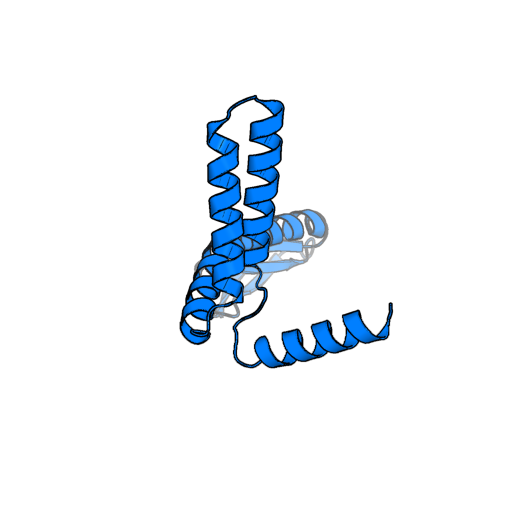.00 81.06 87 LYS A C 1
ATOM 705 O O . LYS A 1 87 ? -7.700 -0.595 10.506 1.00 81.06 87 LYS A O 1
ATOM 710 N N . TRP A 1 88 ? -6.724 1.281 9.733 1.00 81.94 88 TRP A N 1
ATOM 711 C CA . TRP A 1 88 ? -7.588 2.191 10.479 1.00 81.94 88 TRP A CA 1
ATOM 712 C C . TRP A 1 88 ? -9.031 2.128 9.972 1.00 81.94 88 TRP A C 1
ATOM 714 O O . TRP A 1 88 ? -9.936 1.896 10.770 1.00 81.94 88 TRP A O 1
ATOM 724 N N . ILE A 1 89 ? -9.246 2.218 8.655 1.00 85.25 89 ILE A N 1
ATOM 725 C CA . ILE A 1 89 ? -10.581 2.124 8.042 1.00 85.25 89 ILE A CA 1
ATOM 726 C C . ILE A 1 89 ? -11.240 0.786 8.389 1.00 85.25 89 ILE A C 1
ATOM 728 O O . ILE A 1 89 ? -12.406 0.751 8.768 1.00 85.25 89 ILE A O 1
ATOM 732 N N . THR A 1 90 ? -10.498 -0.318 8.315 1.00 85.94 90 THR A N 1
ATOM 733 C CA . THR A 1 90 ? -11.012 -1.652 8.658 1.00 85.94 90 THR A CA 1
ATOM 734 C C . THR A 1 90 ? -11.413 -1.730 10.128 1.00 85.94 90 THR A C 1
ATOM 736 O O . THR A 1 90 ? -12.469 -2.274 10.447 1.00 85.94 90 THR A O 1
ATOM 739 N N . LEU A 1 91 ? -10.616 -1.149 11.031 1.00 85.75 91 LEU A N 1
ATOM 740 C CA . LEU A 1 91 ? -10.961 -1.076 12.448 1.00 85.75 91 LEU A CA 1
ATOM 741 C C . LEU A 1 91 ? -12.225 -0.233 12.677 1.00 85.75 91 LEU A C 1
ATOM 743 O O . LEU A 1 91 ? -13.087 -0.651 13.443 1.00 85.75 91 LEU A O 1
ATOM 747 N N . GLN A 1 92 ? -12.370 0.912 12.001 1.00 86.81 92 GLN A N 1
ATOM 748 C CA . GLN A 1 92 ? -13.579 1.738 12.106 1.00 86.81 92 GLN A CA 1
ATOM 749 C C . GLN A 1 92 ? -14.811 1.025 11.543 1.00 86.81 92 GLN A C 1
ATOM 751 O O . GLN A 1 92 ? -15.854 1.008 12.190 1.00 86.81 92 GLN A O 1
ATOM 756 N N . LYS A 1 93 ? -14.686 0.355 10.391 1.00 89.25 93 LYS A N 1
ATOM 757 C CA . LYS A 1 93 ? -15.761 -0.466 9.816 1.00 89.25 93 LYS A CA 1
ATOM 758 C C . LYS A 1 93 ? -16.191 -1.581 10.771 1.00 89.25 93 LYS A C 1
ATOM 760 O O . LYS A 1 93 ? -17.386 -1.769 10.974 1.00 89.25 93 LYS A O 1
ATOM 765 N N . ARG A 1 94 ? -15.241 -2.277 11.411 1.00 87.38 94 ARG A N 1
ATOM 766 C CA . ARG A 1 94 ? -15.535 -3.303 12.430 1.00 87.38 94 ARG A CA 1
ATOM 767 C C . ARG A 1 94 ? -16.233 -2.716 13.656 1.00 87.38 94 ARG A C 1
ATOM 769 O O . ARG A 1 94 ? -17.245 -3.258 14.083 1.00 87.38 94 ARG A O 1
ATOM 776 N N . LYS A 1 95 ? -15.756 -1.578 14.173 1.00 86.94 95 LYS A N 1
ATOM 777 C CA . LYS A 1 95 ? -16.419 -0.849 15.269 1.00 86.94 95 LYS A CA 1
ATOM 778 C C . LYS A 1 95 ? -17.854 -0.467 14.919 1.00 86.94 95 LYS A C 1
ATOM 780 O O . LYS A 1 95 ? -18.735 -0.573 15.766 1.00 86.94 95 LYS A O 1
ATOM 785 N N . TRP A 1 96 ? -18.085 -0.035 13.681 1.00 87.19 96 TRP A N 1
ATOM 786 C CA . TRP A 1 96 ? -19.411 0.334 13.206 1.00 87.19 96 TRP A CA 1
ATOM 787 C C . TRP A 1 96 ? -20.338 -0.876 13.076 1.00 87.19 96 TRP A C 1
ATOM 789 O O . TRP A 1 96 ? -21.457 -0.839 13.582 1.00 87.19 96 TRP A O 1
ATOM 799 N N . ALA A 1 97 ? -19.865 -1.962 12.460 1.00 89.12 97 ALA A N 1
ATOM 800 C CA . ALA A 1 97 ? -20.633 -3.195 12.292 1.00 89.12 97 ALA A CA 1
ATOM 801 C C . ALA A 1 97 ? -20.998 -3.834 13.642 1.00 89.12 97 ALA A C 1
ATOM 803 O O . ALA A 1 97 ? -22.130 -4.258 13.857 1.00 89.12 97 ALA A O 1
ATOM 804 N N . GLU A 1 98 ? -20.062 -3.842 14.591 1.00 87.81 98 GLU A N 1
ATOM 805 C CA . GLU A 1 98 ? -20.243 -4.472 15.901 1.00 87.81 98 GLU A CA 1
ATOM 806 C C . GLU A 1 98 ? -20.772 -3.516 16.978 1.00 87.81 98 GLU A C 1
ATOM 808 O O . GLU A 1 98 ? -20.812 -3.872 18.155 1.00 87.81 98 GLU A O 1
ATOM 813 N N . ARG A 1 99 ? -21.234 -2.314 16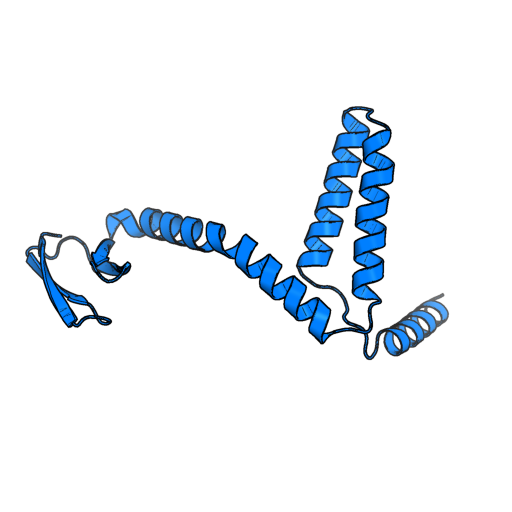.605 1.00 83.38 99 ARG A N 1
ATOM 814 C CA . ARG A 1 99 ? -21.653 -1.267 17.556 1.00 83.38 99 ARG A CA 1
ATOM 815 C C . ARG A 1 99 ? -22.739 -1.696 18.544 1.00 83.38 99 ARG A C 1
ATOM 817 O O . ARG A 1 99 ? -22.891 -1.051 19.579 1.00 83.38 99 ARG A O 1
ATOM 824 N N . LYS A 1 100 ? -23.529 -2.721 18.215 1.00 81.75 100 LYS A N 1
ATOM 825 C CA . LYS A 1 100 ? -24.609 -3.241 19.069 1.00 81.75 100 LYS A CA 1
ATOM 826 C C . LYS A 1 100 ? -24.125 -4.337 20.021 1.00 81.75 100 LYS A C 1
ATOM 828 O O . LYS A 1 100 ? -24.649 -4.447 21.117 1.00 81.75 100 LYS A O 1
ATOM 833 N N . THR A 1 101 ? -23.119 -5.115 19.623 1.00 86.25 101 THR A N 1
ATOM 834 C CA . THR A 1 101 ? -22.694 -6.322 20.347 1.00 86.25 101 THR A CA 1
ATOM 835 C C . THR A 1 101 ? -21.415 -6.112 21.149 1.00 86.25 101 THR A C 1
ATOM 837 O O . THR A 1 101 ? -21.272 -6.706 22.213 1.00 86.25 101 THR A O 1
ATOM 840 N N . HIS A 1 102 ? -20.491 -5.266 20.674 1.00 88.50 102 HIS A N 1
ATOM 841 C CA . HIS A 1 102 ? -19.177 -5.084 21.291 1.00 88.50 102 HIS A CA 1
ATOM 842 C C . HIS A 1 102 ? -18.800 -3.600 21.459 1.00 88.50 102 HIS A C 1
ATOM 844 O O . HIS A 1 102 ? -19.060 -2.754 20.602 1.00 88.50 102 HIS A O 1
ATOM 850 N N . CYS A 1 103 ? -18.165 -3.285 22.585 1.00 84.25 103 CYS A N 1
ATOM 851 C CA . CYS A 1 103 ? -17.441 -2.051 22.867 1.00 84.25 103 CYS A CA 1
ATOM 852 C C . CYS A 1 103 ? -15.943 -2.256 22.605 1.00 84.25 103 CYS A C 1
ATOM 854 O O . CYS A 1 103 ? -15.401 -3.350 22.764 1.00 84.25 103 CYS A O 1
ATOM 856 N N . TYR A 1 104 ? -15.263 -1.180 22.213 1.00 87.69 104 TYR A N 1
ATOM 857 C CA . TYR A 1 104 ? -13.826 -1.182 21.960 1.00 87.69 104 TYR A CA 1
ATOM 858 C C . TYR A 1 104 ? -13.146 -0.191 22.899 1.00 87.69 104 TYR A C 1
ATOM 860 O O . TYR A 1 104 ? -13.393 1.010 22.800 1.00 87.69 104 TYR A O 1
ATOM 868 N N . PHE A 1 105 ? -12.259 -0.676 23.764 1.00 85.44 105 PHE A N 1
ATOM 869 C CA . PHE A 1 105 ? -11.521 0.148 24.722 1.00 85.44 105 PHE A CA 1
ATOM 870 C C . PHE A 1 105 ? -10.047 0.235 24.343 1.00 85.44 105 PHE A C 1
ATOM 872 O O . PHE A 1 105 ? -9.456 -0.737 23.877 1.00 85.44 105 PHE A O 1
ATOM 879 N N . LYS A 1 106 ? -9.434 1.404 24.538 1.00 86.62 106 LYS A N 1
ATOM 880 C CA . LYS A 1 106 ? -7.997 1.594 24.320 1.00 86.62 106 LYS A CA 1
ATOM 881 C C . LYS A 1 106 ? -7.271 1.467 25.656 1.00 86.62 106 LYS A C 1
ATOM 883 O O . LYS A 1 106 ? -7.536 2.237 26.573 1.00 86.62 106 LYS A O 1
ATOM 888 N N . CYS A 1 107 ? -6.364 0.503 25.756 1.00 86.31 107 CYS A N 1
ATOM 889 C CA . CYS A 1 107 ? -5.479 0.361 26.908 1.00 86.31 107 CYS A CA 1
ATOM 890 C C . CYS A 1 107 ? -4.348 1.413 26.840 1.00 86.31 107 CYS A C 1
ATOM 892 O O . CYS A 1 107 ? -3.921 1.749 25.728 1.00 86.31 107 CYS A O 1
ATOM 894 N N . PRO A 1 108 ? -3.804 1.901 27.975 1.00 85.19 108 PRO A N 1
ATOM 895 C CA . PRO A 1 108 ? -2.629 2.784 28.002 1.00 85.19 108 PRO A CA 1
ATOM 896 C C . PRO A 1 108 ? -1.414 2.246 27.226 1.00 85.19 108 PRO A C 1
ATOM 898 O O . PRO A 1 108 ? -0.657 3.028 26.665 1.00 85.19 108 PRO A O 1
ATOM 901 N N . CYS A 1 109 ? -1.267 0.923 27.084 1.00 83.25 109 CYS A N 1
ATOM 902 C CA . CYS A 1 109 ? -0.199 0.305 26.284 1.00 83.25 109 CYS A CA 1
ATOM 903 C C . CYS A 1 109 ? -0.398 0.406 24.751 1.00 83.25 109 CYS A C 1
ATOM 905 O O . CYS A 1 109 ? 0.405 -0.123 23.981 1.00 83.25 109 CYS A O 1
ATOM 907 N N . GLY A 1 110 ? -1.493 1.026 24.294 1.00 81.75 110 GLY A N 1
ATOM 908 C CA . GLY A 1 110 ? -1.820 1.234 22.879 1.00 81.75 110 GLY A CA 1
ATOM 909 C C . GLY A 1 110 ? -2.646 0.121 22.224 1.00 81.75 110 GLY A C 1
ATOM 910 O O . GLY A 1 110 ? -3.095 0.293 21.090 1.00 81.75 110 GLY A O 1
ATOM 911 N N . THR A 1 111 ? -2.897 -0.991 22.922 1.00 85.69 111 THR A N 1
ATOM 912 C CA . THR A 1 111 ? -3.709 -2.108 22.405 1.00 85.69 111 THR A CA 1
ATOM 913 C C . THR A 1 111 ? -5.205 -1.796 22.520 1.00 85.69 111 THR A C 1
ATOM 915 O O . THR A 1 111 ? -5.662 -1.298 23.551 1.00 85.69 111 THR A O 1
ATOM 918 N N . VAL A 1 112 ? -5.980 -2.095 21.471 1.00 88.50 112 VAL A N 1
ATOM 919 C CA . VAL A 1 112 ? -7.446 -1.966 21.481 1.00 88.50 112 VAL A CA 1
ATOM 920 C C . VAL A 1 112 ? -8.065 -3.304 21.882 1.00 88.50 112 VAL A C 1
ATOM 922 O O . VAL A 1 112 ? -7.835 -4.309 21.213 1.00 88.50 112 VAL A O 1
ATOM 925 N N . LEU A 1 113 ? -8.846 -3.310 22.959 1.00 87.38 113 LEU A N 1
ATOM 926 C CA . LEU A 1 113 ? -9.526 -4.484 23.501 1.00 87.38 113 LEU A CA 1
ATOM 927 C C . LEU A 1 113 ? -10.986 -4.492 23.053 1.00 87.38 113 LEU A C 1
ATOM 929 O O . LEU A 1 113 ? -11.667 -3.466 23.118 1.00 87.38 113 LEU A O 1
ATOM 933 N N . ARG A 1 114 ? -11.450 -5.653 22.589 1.00 88.25 114 ARG A N 1
ATOM 934 C CA . ARG A 1 114 ? -12.836 -5.903 22.187 1.00 88.25 114 ARG A CA 1
ATOM 935 C C . ARG A 1 114 ? -13.573 -6.545 23.354 1.00 88.25 114 ARG A C 1
ATOM 937 O O . ARG A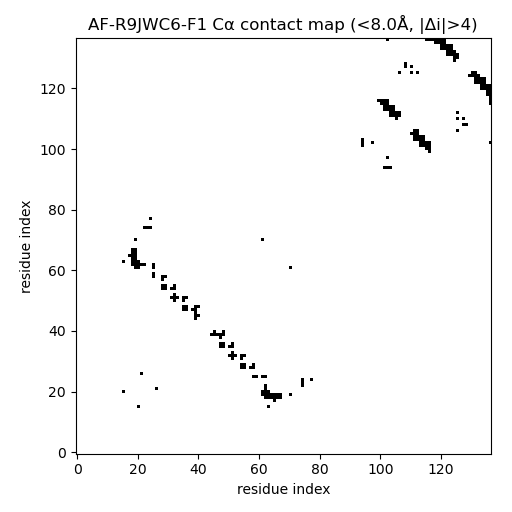 1 114 ? -13.095 -7.528 23.908 1.00 88.25 114 ARG A O 1
ATOM 944 N N . VAL A 1 115 ? -14.731 -6.000 23.700 1.00 88.31 115 VAL A N 1
ATOM 945 C CA . VAL A 1 115 ? -15.471 -6.377 24.905 1.00 88.31 115 VAL A CA 1
ATOM 946 C C . VAL A 1 115 ? -16.967 -6.461 24.589 1.00 88.31 115 VAL A C 1
ATOM 948 O O . VAL A 1 115 ? -17.462 -5.572 23.903 1.00 88.31 115 VAL A O 1
ATOM 951 N N . PRO A 1 116 ? -17.707 -7.489 25.039 1.00 86.25 116 PRO A N 1
ATOM 952 C CA . PRO A 1 116 ? -19.152 -7.579 24.812 1.00 86.25 116 PRO A CA 1
ATOM 953 C C . PRO A 1 116 ? -19.919 -6.487 25.577 1.00 86.25 116 PRO A C 1
ATOM 955 O O . PRO A 1 116 ? -19.536 -6.123 26.686 1.00 86.25 116 PRO A O 1
ATOM 958 N N . LYS A 1 117 ? -21.006 -5.969 24.996 1.00 83.94 117 LYS A N 1
ATOM 959 C CA . LYS A 1 117 ? -21.884 -4.981 25.648 1.00 83.94 117 LYS A CA 1
ATOM 960 C C . LYS A 1 117 ? -22.917 -5.643 26.559 1.00 83.94 117 LYS A C 1
ATOM 962 O O . LYS A 1 117 ? -23.318 -6.777 26.307 1.00 83.94 117 LYS A O 1
ATOM 967 N N . GLY A 1 118 ? -23.386 -4.906 27.569 1.00 81.38 118 GLY A N 1
ATOM 968 C CA . GLY A 1 118 ? -24.534 -5.300 28.394 1.00 81.38 118 GLY A CA 1
ATOM 969 C C . GLY A 1 118 ? -24.222 -6.283 29.523 1.00 81.38 118 GLY A C 1
ATOM 970 O O . GLY A 1 118 ? -25.138 -6.912 30.038 1.00 81.38 118 GLY A O 1
ATOM 971 N N . LYS A 1 119 ? -22.948 -6.427 29.916 1.00 80.06 119 LYS A N 1
ATOM 972 C CA . LYS A 1 119 ? -22.541 -7.306 31.027 1.00 80.06 119 LYS A CA 1
ATOM 973 C C . LYS A 1 119 ? -22.379 -6.581 32.369 1.00 80.06 119 LYS A C 1
ATOM 975 O O . LYS A 1 119 ? -21.988 -7.207 33.344 1.00 80.06 119 LYS A O 1
ATOM 980 N N . GLY A 1 120 ? -22.691 -5.284 32.431 1.00 82.31 120 GLY A N 1
ATOM 981 C CA . GLY A 1 120 ? -22.564 -4.490 33.653 1.00 82.31 120 GLY A CA 1
ATOM 982 C C . GLY A 1 120 ? -21.107 -4.143 33.956 1.00 82.31 120 GLY A C 1
ATOM 983 O O . GLY A 1 120 ? -20.391 -3.664 33.070 1.00 82.31 120 GLY A O 1
ATOM 984 N N . GLU A 1 121 ? -20.692 -4.339 35.206 1.00 82.00 121 GLU A N 1
ATOM 985 C CA . GLU A 1 121 ? -19.309 -4.142 35.645 1.00 82.00 121 GLU A CA 1
ATOM 986 C C . GLU A 1 121 ? -18.449 -5.335 35.247 1.00 82.00 121 GLU A C 1
ATOM 988 O O . GLU A 1 121 ? -18.737 -6.480 35.587 1.00 82.00 121 GLU A O 1
ATOM 993 N N . ILE A 1 122 ? -17.386 -5.057 34.503 1.00 83.19 122 ILE A N 1
ATOM 994 C CA . ILE A 1 122 ? -16.446 -6.075 34.054 1.00 83.19 122 ILE A CA 1
ATOM 995 C C . ILE A 1 122 ? -15.014 -5.636 34.350 1.00 83.19 122 ILE A C 1
ATOM 997 O O . ILE A 1 122 ? -14.630 -4.481 34.131 1.00 83.19 122 ILE A O 1
ATOM 1001 N N . GLU A 1 123 ? -14.212 -6.588 34.817 1.00 83.94 123 GLU A N 1
ATOM 1002 C CA . GLU A 1 123 ? -12.765 -6.441 34.922 1.00 83.94 123 GLU A CA 1
ATOM 1003 C C . GLU A 1 123 ? -12.143 -6.840 33.578 1.00 83.94 123 GLU A C 1
ATOM 1005 O O . GLU A 1 123 ? -12.224 -7.988 33.137 1.00 83.94 123 GLU A O 1
ATOM 1010 N N . ILE A 1 124 ? -11.551 -5.869 32.883 1.00 84.12 124 ILE A N 1
ATOM 1011 C CA . ILE A 1 124 ? -10.877 -6.089 31.605 1.00 84.12 124 ILE A CA 1
ATOM 1012 C C . ILE A 1 124 ? -9.376 -6.207 31.870 1.00 84.12 124 ILE A C 1
ATOM 1014 O O . ILE A 1 124 ? -8.727 -5.219 32.218 1.00 84.12 124 ILE A O 1
ATOM 1018 N N . THR A 1 125 ? -8.809 -7.388 31.632 1.00 87.62 125 THR A N 1
ATOM 1019 C CA . THR A 1 125 ? -7.360 -7.622 31.721 1.00 87.62 125 THR A CA 1
ATOM 1020 C C . THR A 1 125 ? -6.714 -7.482 30.345 1.00 87.62 125 THR A C 1
ATOM 1022 O O . THR A 1 125 ? -7.107 -8.145 29.383 1.00 87.62 125 THR A O 1
ATOM 1025 N N . CYS A 1 126 ? -5.708 -6.613 30.218 1.00 86.75 126 CYS A N 1
ATOM 1026 C CA . CYS A 1 126 ? -4.969 -6.479 28.963 1.00 86.75 126 CYS A CA 1
ATOM 1027 C C . CYS A 1 126 ? -3.980 -7.648 28.775 1.00 86.75 126 CYS A C 1
ATOM 1029 O O . CYS A 1 126 ? -3.126 -7.835 29.634 1.00 86.75 126 CYS A O 1
ATOM 1031 N N . PRO A 1 127 ? -3.966 -8.357 27.630 1.00 86.12 127 PRO A N 1
ATOM 1032 C CA . PRO A 1 127 ? -3.028 -9.461 27.397 1.00 86.12 127 PRO A CA 1
ATOM 1033 C C . PRO A 1 127 ? -1.571 -9.005 27.217 1.00 86.12 127 PRO A C 1
ATOM 1035 O O . PRO A 1 127 ? -0.664 -9.825 27.245 1.00 86.12 127 PRO A O 1
ATOM 1038 N N . LYS A 1 128 ? -1.332 -7.705 26.984 1.00 85.12 128 LYS A N 1
ATOM 1039 C CA . LYS A 1 128 ? 0.010 -7.167 26.706 1.00 85.12 128 LYS A CA 1
ATOM 1040 C C . LYS A 1 128 ? 0.704 -6.608 27.947 1.00 85.12 128 LYS A C 1
ATOM 1042 O O . LYS A 1 128 ? 1.914 -6.727 28.067 1.00 85.12 128 LYS A O 1
ATOM 1047 N N . CYS A 1 129 ? -0.045 -5.947 28.826 1.00 87.44 129 CYS A N 1
ATOM 1048 C CA . CYS A 1 129 ? 0.506 -5.294 30.016 1.00 87.44 129 CYS A CA 1
ATOM 1049 C C . CYS A 1 129 ? -0.101 -5.802 31.326 1.00 87.44 129 CYS A C 1
ATOM 1051 O O . CYS A 1 129 ? 0.227 -5.256 32.368 1.00 87.44 129 CYS A O 1
ATOM 1053 N N . TYR A 1 130 ? -1.016 -6.777 31.277 1.00 84.88 130 TYR A N 1
ATOM 1054 C CA . TYR A 1 130 ? -1.695 -7.398 32.425 1.00 84.88 130 TYR A CA 1
ATOM 1055 C C . TYR A 1 130 ? -2.432 -6.445 33.382 1.00 84.88 130 TYR A C 1
ATOM 1057 O O . TYR A 1 130 ? -3.002 -6.885 34.375 1.00 84.88 130 TYR A O 1
ATOM 1065 N N . ASN A 1 131 ? -2.510 -5.153 33.051 1.00 85.50 131 ASN A N 1
ATOM 1066 C CA . ASN A 1 131 ? -3.301 -4.187 33.801 1.00 85.50 131 ASN A CA 1
ATOM 1067 C C . ASN A 1 131 ? -4.784 -4.560 33.763 1.00 85.50 131 ASN A C 1
ATOM 1069 O O . ASN A 1 131 ? -5.3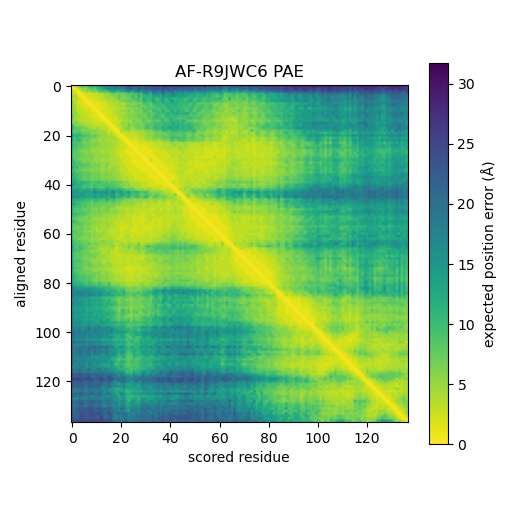48 -4.807 32.688 1.00 85.50 131 ASN A O 1
ATOM 1073 N N . LYS A 1 132 ? -5.388 -4.537 34.949 1.00 85.88 132 LYS A N 1
ATOM 1074 C CA . LYS A 1 132 ? -6.813 -4.731 35.202 1.00 85.88 132 LYS A CA 1
ATOM 1075 C C . LYS A 1 132 ? -7.514 -3.381 35.158 1.00 85.88 132 LYS A C 1
ATOM 1077 O O . LYS A 1 132 ? -7.081 -2.429 35.804 1.00 85.88 132 LYS A O 1
ATOM 1082 N N . ILE A 1 133 ? -8.570 -3.277 34.361 1.00 81.62 133 ILE A N 1
ATOM 1083 C CA . ILE A 1 133 ? -9.368 -2.058 34.236 1.00 81.62 133 ILE A CA 1
ATOM 1084 C C . ILE A 1 133 ? -10.820 -2.414 34.534 1.00 81.62 133 ILE A C 1
ATOM 1086 O O . ILE A 1 133 ? -11.441 -3.143 33.763 1.00 81.62 133 ILE A O 1
ATOM 1090 N N . ASN A 1 134 ? -11.371 -1.847 35.606 1.00 79.75 134 ASN A N 1
ATOM 1091 C CA . ASN A 1 134 ? -12.792 -1.965 35.920 1.00 79.75 134 ASN A CA 1
ATOM 1092 C C . ASN A 1 134 ? -13.569 -0.886 35.164 1.00 79.75 134 ASN A C 1
ATOM 1094 O O . ASN A 1 134 ? -13.337 0.315 35.339 1.00 79.75 134 ASN A O 1
ATOM 1098 N N . ARG A 1 135 ? -14.472 -1.307 34.275 1.00 76.31 135 ARG A N 1
ATOM 1099 C CA . ARG A 1 135 ? -15.370 -0.410 33.536 1.00 76.31 135 ARG A CA 1
ATOM 1100 C C . ARG A 1 135 ? -16.760 -1.021 33.446 1.00 76.31 135 ARG A C 1
ATOM 1102 O O . ARG A 1 135 ? -16.916 -2.234 33.352 1.00 76.31 135 ARG A O 1
ATOM 1109 N N . LYS A 1 136 ? -17.762 -0.146 33.407 1.00 74.94 136 LYS A N 1
ATOM 1110 C CA . LYS A 1 136 ? -19.136 -0.512 33.073 1.00 74.94 136 LYS A CA 1
ATOM 1111 C C . LYS A 1 136 ? -19.307 -0.508 31.551 1.00 74.94 136 LYS A C 1
ATOM 1113 O O . LYS A 1 136 ? -18.816 0.411 30.888 1.00 74.94 136 LYS A O 1
ATOM 1118 N N . THR A 1 137 ? -19.934 -1.555 31.016 1.00 70.25 137 THR A N 1
ATOM 1119 C CA . THR A 1 137 ? -20.202 -1.736 29.573 1.00 70.25 137 THR A CA 1
ATOM 1120 C C . THR A 1 137 ? -21.571 -1.273 29.131 1.00 70.25 137 THR A C 1
ATOM 1122 O O . THR A 1 137 ? -22.507 -1.326 29.955 1.00 70.25 137 THR A O 1
#

Radius of gyration: 24.96 Å; Cα contacts (8 Å, |Δi|>4): 126; chains: 1; bounding box: 41×42×72 Å

Solvent-accessible surface area (backbone atoms only — not comparable to full-atom values): 7707 Å² total; per-residue (Å²): 119,69,71,61,55,52,52,50,51,51,54,50,51,60,65,50,58,80,34,58,46,91,48,73,65,39,51,50,30,45,51,49,17,52,50,35,37,52,52,19,64,76,70,66,42,72,71,35,44,62,51,18,49,52,37,42,52,53,32,54,53,53,28,68,30,66,61,45,75,62,52,51,53,53,44,54,52,51,48,55,62,60,46,54,60,50,56,52,52,51,50,52,52,49,51,61,75,35,57,83,54,40,46,77,46,76,46,96,89,70,51,75,46,82,40,69,50,76,71,44,76,43,79,46,67,40,94,86,76,64,51,73,44,81,45,75,79

Mean predicted aligned error: 9.34 Å

Nearest PDB structures (foldseek):
  7ne9-assembly1_CCC  TM=4.825E-01  e=7.767E-01  Parasynechococcus marenigrum WH 8102
  7ne9-assembly1_DDD  TM=4.709E-01  e=7.767E-01  Parasynechococcus marenigrum WH 8102